Protein AF-A0A3B1C8A0-F1 (afdb_monomer_lite)

Sequence (127 aa):
MERKTGRIRPVIKIFLAITVLIMQFPPTGYTASQTNVEIAMRHYNDGRYKEAMLTFGRTPKRELGEQAYVIWGLSAYRLGKFRSALLKFEQAYIRNPSNGDILNLMGDTHLKLGEPSKALHILRKTE

Radius of gyration: 25.88 Å; chains: 1; bounding box: 77×31×59 Å

pLDDT: mean 84.77, std 18.83, range [41.5, 98.81]

InterPro domains:
  IPR011990 Tetratricopeptide-like helical domain superfamily [G3DSA:1.25.40.10] (30-127)
  IPR011990 Tetratricopeptide-like helical domain superfamily [SSF48452] (34-125)
  IPR019734 Tetratricopeptide repeat [PS50005] (66-99)

Foldseek 3Di:
DDDPPPPDPVVVVVVVVVVVVCVVVPPPPDDDDCQLLNVLVVCLVVVVLVSSLVSLVPHDPVPDALVSLQSNLVSCVSVLVLVSSLVSLVVSCVRPVPPLVSLQSNLVSCVSVVNNVVSVVSNVVSD

Organism: NCBI:txid652676

Secondary structure (DSSP, 8-state):
---------HHHHHHHHHHHHHHHS-----SS---HHHHHHHHHHTT-HHHHHHHHHHS-GGG--HHHHHHHHHHHHHTT-HHHHHHHHHHHHHH-TT-HHHHHHHHHHHHHTT-HHHHHHHHTT--

Structure (mmCIF, N/CA/C/O backbone):
data_AF-A0A3B1C8A0-F1
#
_entry.id   AF-A0A3B1C8A0-F1
#
loop_
_atom_site.group_PDB
_atom_site.id
_atom_site.type_symbol
_atom_site.label_atom_id
_atom_site.label_alt_id
_atom_site.label_comp_id
_atom_site.label_asym_id
_atom_site.label_entity_id
_atom_site.label_seq_id
_atom_site.pdbx_PDB_ins_code
_atom_site.Cartn_x
_atom_site.Cartn_y
_atom_site.Cartn_z
_atom_site.occupancy
_atom_site.B_iso_or_equiv
_atom_site.auth_seq_id
_atom_site.auth_comp_id
_atom_site.auth_asym_id
_atom_site.auth_atom_id
_atom_site.pdbx_PDB_model_num
ATOM 1 N N . MET A 1 1 ? 67.382 21.880 -40.295 1.00 41.59 1 MET A N 1
ATOM 2 C CA . MET A 1 1 ? 66.504 21.882 -39.101 1.00 41.59 1 MET A CA 1
ATOM 3 C C . MET A 1 1 ? 65.284 21.014 -39.393 1.00 41.59 1 MET A C 1
ATOM 5 O O . MET A 1 1 ? 64.268 21.515 -39.855 1.00 41.59 1 MET A O 1
ATOM 9 N N . GLU A 1 2 ? 65.397 19.702 -39.195 1.00 41.50 2 GLU A N 1
ATOM 10 C CA . GLU A 1 2 ? 64.283 18.769 -39.401 1.00 41.50 2 GLU A CA 1
ATOM 11 C C . GLU A 1 2 ? 63.378 18.758 -38.166 1.00 41.50 2 GLU A C 1
ATOM 13 O O . GLU A 1 2 ? 63.767 18.304 -37.087 1.00 41.50 2 GLU A O 1
ATOM 18 N N . ARG A 1 3 ? 62.153 19.276 -38.302 1.00 45.41 3 ARG A N 1
ATOM 19 C CA . ARG A 1 3 ? 61.126 19.118 -37.269 1.00 45.41 3 ARG A CA 1
ATOM 20 C C . ARG A 1 3 ? 60.591 17.691 -37.358 1.00 45.41 3 ARG A C 1
ATOM 22 O O . ARG A 1 3 ? 59.822 17.379 -38.261 1.00 45.41 3 ARG A O 1
ATOM 29 N N . LYS A 1 4 ? 60.988 16.837 -36.409 1.00 47.44 4 LYS A N 1
ATOM 30 C CA . LYS A 1 4 ? 60.404 15.504 -36.200 1.00 47.44 4 LYS A CA 1
ATOM 31 C C . LYS A 1 4 ? 58.902 15.652 -35.962 1.00 47.44 4 LYS A C 1
ATOM 33 O O . LYS A 1 4 ? 58.461 15.993 -34.867 1.00 47.44 4 LYS A O 1
ATOM 38 N N . THR A 1 5 ? 58.117 15.420 -37.007 1.00 52.53 5 THR A N 1
ATOM 39 C CA . THR A 1 5 ? 56.661 15.348 -36.939 1.00 52.53 5 THR A CA 1
ATOM 40 C C . THR A 1 5 ? 56.320 14.107 -36.120 1.00 52.53 5 THR A C 1
ATOM 42 O O . THR A 1 5 ? 56.520 12.976 -36.563 1.00 52.53 5 THR A O 1
ATOM 45 N N . GLY A 1 6 ? 55.900 14.317 -34.871 1.00 55.53 6 GLY A N 1
ATOM 46 C CA . GLY A 1 6 ? 55.555 13.251 -33.939 1.00 55.53 6 GLY A CA 1
ATOM 47 C C . GLY A 1 6 ? 54.478 12.353 -34.537 1.00 55.53 6 GLY A C 1
ATOM 48 O O . GLY A 1 6 ? 53.324 12.751 -34.678 1.00 55.53 6 GLY A O 1
ATOM 49 N N . ARG A 1 7 ? 54.865 11.131 -34.909 1.00 60.91 7 ARG A N 1
ATOM 50 C CA . ARG A 1 7 ? 53.959 10.086 -35.383 1.00 60.91 7 ARG A CA 1
ATOM 51 C C . ARG A 1 7 ? 53.071 9.685 -34.205 1.00 60.91 7 ARG A C 1
ATOM 53 O O . ARG A 1 7 ? 53.467 8.876 -33.370 1.00 60.91 7 ARG A O 1
ATOM 60 N N . ILE A 1 8 ? 51.899 10.309 -34.103 1.00 58.00 8 ILE A N 1
ATOM 61 C CA . ILE A 1 8 ? 50.888 9.973 -33.097 1.00 58.00 8 ILE A CA 1
ATOM 62 C C . ILE A 1 8 ? 50.590 8.477 -33.245 1.00 58.00 8 ILE A C 1
ATOM 64 O O . ILE A 1 8 ? 50.180 8.026 -34.318 1.00 58.00 8 ILE A O 1
ATOM 68 N N . ARG A 1 9 ? 50.867 7.701 -32.189 1.00 51.12 9 ARG A N 1
ATOM 69 C CA . ARG A 1 9 ? 50.699 6.242 -32.182 1.00 51.12 9 ARG A CA 1
ATOM 70 C C . ARG A 1 9 ? 49.245 5.899 -32.546 1.00 51.12 9 ARG A C 1
ATOM 72 O O . ARG A 1 9 ? 48.341 6.538 -32.006 1.00 51.12 9 ARG A O 1
ATOM 79 N N . PRO A 1 10 ? 48.993 4.902 -33.416 1.00 57.31 10 PRO A N 1
ATOM 80 C CA . PRO A 1 10 ? 47.652 4.597 -33.936 1.00 57.31 10 PRO A CA 1
ATOM 81 C C . PRO A 1 10 ? 46.610 4.351 -32.832 1.00 57.31 10 PRO A C 1
ATOM 83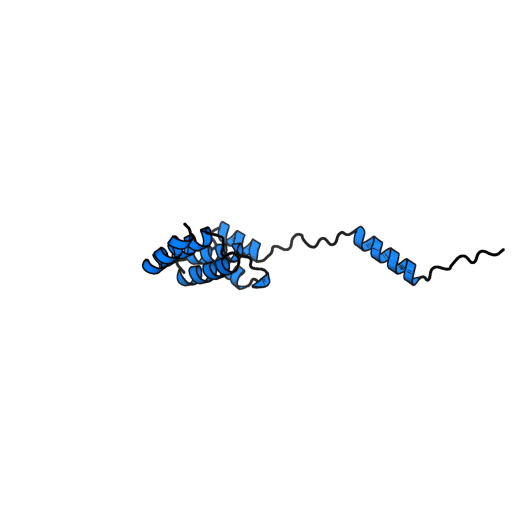 O O . PRO A 1 10 ? 45.448 4.705 -32.995 1.00 57.31 10 PRO A O 1
ATOM 86 N N . VAL A 1 11 ? 47.046 3.865 -31.667 1.00 54.38 11 VAL A N 1
ATOM 87 C CA . VAL A 1 11 ? 46.217 3.655 -30.470 1.00 54.38 11 VAL A CA 1
ATOM 88 C C . VAL A 1 11 ? 45.545 4.946 -29.974 1.00 54.38 11 VAL A C 1
ATOM 90 O O . VAL A 1 11 ? 44.382 4.919 -29.590 1.00 54.38 11 VAL A O 1
ATOM 93 N N . ILE A 1 12 ? 46.229 6.096 -30.043 1.00 57.28 12 ILE A N 1
ATOM 94 C CA . ILE A 1 12 ? 45.689 7.391 -29.584 1.00 57.28 12 ILE A CA 1
ATOM 95 C C . ILE A 1 12 ? 44.602 7.900 -30.543 1.00 57.28 12 ILE A C 1
ATOM 97 O O . ILE A 1 12 ? 43.607 8.465 -30.097 1.00 57.28 12 ILE A O 1
ATOM 101 N N . LYS A 1 13 ? 44.743 7.650 -31.854 1.00 56.59 13 LYS A N 1
ATOM 102 C CA . LYS A 1 13 ? 43.708 7.987 -32.849 1.00 56.59 13 LYS A CA 1
ATOM 103 C C . LYS A 1 13 ? 42.450 7.131 -32.681 1.00 56.59 13 LYS A C 1
ATOM 105 O O . LYS A 1 13 ? 41.349 7.655 -32.804 1.00 56.59 13 LYS A O 1
ATOM 110 N N . ILE A 1 14 ? 42.614 5.843 -32.371 1.00 59.03 14 ILE A N 1
ATOM 111 C CA . ILE A 1 14 ? 41.497 4.926 -32.094 1.00 59.03 14 ILE A CA 1
ATOM 112 C C . ILE A 1 14 ? 40.757 5.356 -30.819 1.00 59.03 14 ILE A C 1
ATOM 114 O O . ILE A 1 14 ? 39.531 5.412 -30.814 1.00 59.03 14 ILE A O 1
ATOM 118 N N . PHE A 1 15 ? 41.489 5.739 -29.768 1.00 58.97 15 PHE A N 1
ATOM 119 C CA . PHE A 1 15 ? 40.895 6.205 -28.511 1.00 58.97 15 PHE A CA 1
ATOM 120 C C . PHE A 1 15 ? 40.075 7.493 -28.698 1.00 58.97 15 PHE A C 1
ATOM 122 O O . PHE A 1 15 ? 38.937 7.574 -28.242 1.00 58.97 15 PHE A O 1
ATOM 129 N N . LEU A 1 16 ? 40.606 8.464 -29.451 1.00 58.88 16 LEU A N 1
ATOM 130 C CA . LEU A 1 16 ? 39.887 9.694 -29.802 1.00 58.88 16 LEU A CA 1
ATOM 131 C C . LEU A 1 16 ? 38.617 9.414 -30.622 1.00 58.88 16 LEU A C 1
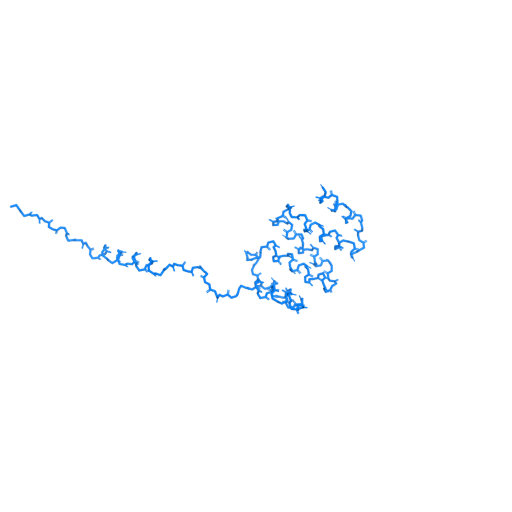ATOM 133 O O . LEU A 1 16 ? 37.567 9.981 -30.328 1.00 58.88 16 LEU A O 1
ATOM 137 N N . ALA A 1 17 ? 38.671 8.494 -31.590 1.00 59.28 17 ALA A N 1
ATOM 138 C CA . ALA A 1 17 ? 37.502 8.120 -32.390 1.00 59.28 17 ALA A CA 1
ATOM 139 C C . ALA A 1 17 ? 36.386 7.468 -31.549 1.00 59.28 17 ALA A C 1
ATOM 141 O O . ALA A 1 17 ? 35.214 7.782 -31.742 1.00 59.28 17 ALA A O 1
ATOM 142 N N . ILE A 1 18 ? 36.740 6.621 -30.573 1.00 57.72 18 ILE A N 1
ATOM 143 C CA . ILE A 1 18 ? 35.768 6.001 -29.657 1.00 57.72 18 ILE A CA 1
ATOM 144 C C . ILE A 1 18 ? 35.122 7.061 -28.755 1.00 57.72 18 ILE A C 1
ATOM 146 O O . ILE A 1 18 ? 33.906 7.056 -28.588 1.00 57.72 18 ILE A O 1
ATOM 150 N N . THR A 1 19 ? 35.896 8.014 -28.221 1.00 57.44 19 THR A N 1
ATOM 151 C CA . THR A 1 19 ? 35.338 9.074 -27.357 1.00 57.44 19 THR A CA 1
ATOM 152 C C . THR A 1 19 ? 34.356 9.997 -28.081 1.00 57.44 19 THR A C 1
ATOM 154 O O . THR A 1 19 ? 33.352 10.396 -27.496 1.00 57.44 19 THR A O 1
ATOM 157 N N . VAL A 1 20 ? 34.592 10.292 -29.364 1.00 60.72 20 VAL A N 1
ATOM 158 C CA . VAL A 1 20 ? 33.689 11.123 -30.177 1.00 60.72 20 VAL A CA 1
ATOM 159 C C . VAL A 1 20 ? 32.397 10.372 -30.531 1.00 60.72 20 VAL A C 1
ATOM 161 O O . VAL A 1 20 ? 31.329 10.981 -30.575 1.00 60.72 20 VAL A O 1
ATOM 164 N N . LEU A 1 21 ? 32.456 9.046 -30.707 1.00 56.91 21 LEU A N 1
ATOM 165 C CA . LEU A 1 21 ? 31.281 8.219 -31.009 1.00 56.91 21 LEU A CA 1
ATOM 166 C C . LEU A 1 21 ? 30.278 8.171 -29.839 1.00 56.91 21 LEU A C 1
ATOM 168 O O . LEU A 1 21 ? 29.070 8.195 -30.063 1.00 56.91 21 LEU A O 1
ATOM 172 N N . ILE A 1 22 ? 30.767 8.180 -28.594 1.00 58.12 22 ILE A N 1
ATOM 173 C CA . ILE A 1 22 ? 29.933 8.165 -27.375 1.00 58.12 22 ILE A CA 1
ATOM 174 C C . ILE A 1 22 ? 29.261 9.534 -27.124 1.00 58.12 22 ILE A C 1
ATOM 176 O O . ILE A 1 22 ? 28.289 9.619 -26.385 1.00 58.12 22 ILE A O 1
ATOM 180 N N . MET A 1 23 ? 29.737 10.622 -27.746 1.00 59.62 23 MET A N 1
ATOM 181 C CA . MET A 1 23 ? 29.079 11.938 -27.668 1.00 59.62 23 MET A CA 1
ATOM 182 C C . MET A 1 23 ? 27.942 12.114 -28.685 1.00 59.62 23 MET A C 1
ATOM 184 O O . MET A 1 23 ? 27.020 12.882 -28.426 1.00 59.62 23 MET A O 1
ATOM 188 N N . GLN A 1 24 ? 27.988 11.425 -29.832 1.00 61.25 24 GLN A N 1
ATOM 189 C CA . GLN A 1 24 ? 26.925 11.494 -30.851 1.00 61.25 24 GLN A CA 1
ATOM 190 C C . GLN A 1 24 ? 25.726 10.601 -30.529 1.00 61.25 24 GLN A C 1
ATOM 192 O O . GLN A 1 24 ? 24.605 10.891 -30.939 1.00 61.25 24 GLN A O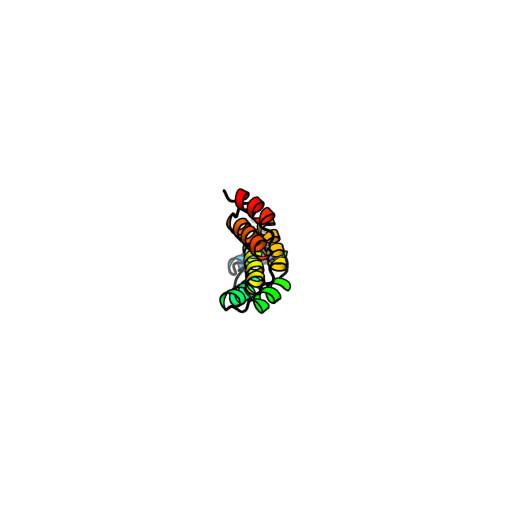 1
ATOM 197 N N . PHE A 1 25 ? 25.965 9.540 -29.764 1.00 64.56 25 PHE A N 1
ATOM 198 C CA . PHE A 1 25 ? 24.929 8.770 -29.101 1.00 64.56 25 PHE A CA 1
ATOM 199 C C . PHE A 1 25 ? 24.972 9.158 -27.630 1.00 64.56 25 PHE A C 1
ATOM 201 O O . PHE A 1 25 ? 25.722 8.521 -26.888 1.00 64.56 25 PHE A O 1
ATOM 208 N N . PRO A 1 26 ? 24.227 10.192 -27.180 1.00 52.88 26 PRO A N 1
ATOM 209 C CA . PRO A 1 26 ? 24.069 10.388 -25.746 1.00 52.88 26 PRO A CA 1
ATOM 210 C C . PRO A 1 26 ? 23.695 9.025 -25.154 1.00 52.88 26 PRO A C 1
ATOM 212 O O . PRO A 1 26 ? 22.852 8.347 -25.752 1.00 52.88 26 PRO A O 1
ATOM 215 N N . PRO A 1 27 ? 24.321 8.565 -24.055 1.00 56.31 27 PRO A N 1
ATOM 216 C CA . PRO A 1 27 ? 23.843 7.383 -23.369 1.00 56.31 27 PRO A CA 1
ATOM 217 C C . PRO A 1 27 ? 22.442 7.730 -22.881 1.00 56.31 27 PRO A C 1
ATOM 219 O O . PRO A 1 27 ? 22.255 8.296 -21.807 1.00 56.31 27 PRO A O 1
ATOM 222 N N . THR A 1 28 ? 21.447 7.425 -23.704 1.00 58.03 28 THR A N 1
ATOM 223 C CA . THR A 1 28 ? 20.042 7.409 -23.348 1.00 58.03 28 THR A CA 1
ATOM 224 C C . THR A 1 28 ? 19.851 6.202 -22.439 1.00 58.03 28 THR A C 1
ATOM 226 O O . THR A 1 28 ? 19.192 5.218 -22.760 1.00 58.03 28 THR A O 1
ATOM 229 N N . GLY A 1 29 ? 20.449 6.267 -21.245 1.00 57.78 29 GLY A N 1
ATOM 230 C CA . GLY A 1 29 ? 19.766 5.718 -20.091 1.00 57.78 29 GLY A CA 1
ATOM 231 C C . GLY A 1 29 ? 18.395 6.383 -20.089 1.00 57.78 29 GLY A C 1
ATOM 232 O O . GLY A 1 29 ? 18.333 7.606 -20.147 1.00 57.78 29 GLY A O 1
ATOM 233 N N . TYR A 1 30 ? 17.334 5.575 -20.102 1.00 55.22 30 TYR A N 1
ATOM 234 C CA . TYR A 1 30 ? 15.960 5.965 -20.435 1.00 55.22 30 TYR A CA 1
ATOM 235 C C . TYR A 1 30 ? 15.758 6.228 -21.938 1.00 55.22 30 TYR A C 1
ATOM 237 O O . TYR A 1 30 ? 16.228 7.204 -22.507 1.00 55.22 30 TYR A O 1
ATOM 245 N N . THR A 1 31 ? 14.993 5.399 -22.644 1.00 46.88 31 THR A N 1
ATOM 246 C CA . THR A 1 31 ? 13.526 5.437 -22.548 1.00 46.88 31 THR A CA 1
ATOM 247 C C . THR A 1 31 ? 12.884 4.222 -23.240 1.00 46.88 31 THR A C 1
ATOM 249 O O . THR A 1 31 ? 13.416 3.695 -24.211 1.00 46.88 31 THR A O 1
ATOM 252 N N . ALA A 1 32 ? 11.705 3.829 -22.736 1.00 42.97 32 ALA A N 1
ATOM 253 C CA . ALA A 1 32 ? 10.765 2.832 -23.274 1.00 42.97 32 ALA A CA 1
ATOM 254 C C . ALA A 1 32 ? 11.047 1.334 -23.010 1.00 42.97 32 ALA A C 1
ATOM 256 O O . ALA A 1 32 ? 10.791 0.482 -23.854 1.00 42.97 32 ALA A O 1
ATOM 257 N N . SER A 1 33 ? 11.438 0.983 -21.782 1.00 47.66 33 SER A N 1
ATOM 258 C CA . SER A 1 33 ? 11.002 -0.284 -21.175 1.00 47.66 33 SER A CA 1
ATOM 259 C C . SER A 1 33 ? 10.032 0.088 -20.065 1.00 47.66 33 SER A C 1
ATOM 261 O O . SER A 1 33 ? 10.455 0.730 -19.107 1.00 47.66 33 SER A O 1
ATOM 263 N N . GLN A 1 34 ? 8.745 -0.252 -20.193 1.00 57.19 34 GLN A N 1
ATOM 264 C CA . GLN A 1 34 ? 7.784 -0.034 -19.108 1.00 57.19 34 GLN A CA 1
ATOM 265 C C . GLN A 1 34 ? 8.350 -0.673 -17.841 1.00 57.19 34 GLN A C 1
ATOM 267 O O . GLN A 1 34 ? 8.614 -1.877 -17.811 1.00 57.19 34 GLN A O 1
ATOM 272 N N . THR A 1 35 ? 8.599 0.129 -16.810 1.00 80.88 35 THR A N 1
ATOM 273 C CA . THR A 1 35 ? 9.037 -0.435 -15.535 1.00 80.88 35 THR A CA 1
ATOM 274 C C . THR A 1 35 ? 7.881 -1.261 -14.963 1.00 80.88 35 THR A C 1
ATOM 276 O O . THR A 1 35 ? 6.710 -0.907 -15.122 1.00 80.88 35 THR A O 1
ATOM 279 N N . ASN A 1 36 ? 8.166 -2.368 -14.268 1.00 90.94 36 ASN A N 1
ATOM 280 C CA . ASN A 1 36 ? 7.106 -3.155 -13.619 1.00 90.94 36 ASN A CA 1
ATOM 281 C C . ASN A 1 36 ? 6.273 -2.295 -12.643 1.00 90.94 36 ASN A C 1
ATOM 283 O O . ASN A 1 36 ? 5.100 -2.577 -12.407 1.00 90.94 36 ASN A O 1
ATOM 287 N N . VAL A 1 37 ? 6.860 -1.212 -12.119 1.00 94.38 37 VAL A N 1
ATOM 288 C CA . VAL A 1 37 ? 6.172 -0.193 -11.315 1.00 94.38 37 VAL A CA 1
ATOM 289 C C . VAL A 1 37 ? 5.097 0.531 -12.130 1.00 94.38 37 VAL A C 1
ATOM 291 O O . VAL A 1 37 ? 3.956 0.598 -11.685 1.00 94.38 37 VAL A O 1
ATOM 294 N N . GLU A 1 38 ? 5.409 1.022 -13.331 1.00 94.88 38 GLU A N 1
ATOM 295 C CA . GLU A 1 38 ? 4.428 1.670 -14.216 1.00 94.88 38 GLU A CA 1
ATOM 296 C C . GLU A 1 38 ? 3.290 0.732 -14.618 1.00 94.88 38 GLU A C 1
ATOM 298 O O . GLU A 1 38 ? 2.124 1.130 -14.598 1.00 94.88 38 GLU A O 1
ATOM 303 N N . ILE A 1 39 ? 3.608 -0.527 -14.930 1.00 95.31 39 ILE A N 1
ATOM 304 C CA . ILE A 1 39 ? 2.601 -1.549 -15.255 1.00 95.31 39 ILE A CA 1
ATOM 305 C C . ILE A 1 39 ? 1.668 -1.769 -14.058 1.00 95.31 39 ILE A C 1
ATOM 307 O O . ILE A 1 39 ? 0.445 -1.775 -14.209 1.00 95.31 39 ILE A O 1
ATOM 311 N N . ALA A 1 40 ? 2.229 -1.903 -12.854 1.00 97.12 40 ALA A N 1
ATOM 312 C CA . ALA A 1 40 ? 1.448 -2.069 -11.634 1.00 97.12 40 ALA A CA 1
ATOM 313 C C . ALA A 1 40 ? 0.567 -0.842 -11.336 1.00 97.12 40 ALA A C 1
ATOM 315 O O . ALA A 1 40 ? -0.593 -0.999 -10.953 1.00 97.12 40 ALA A O 1
ATOM 316 N N . MET A 1 41 ? 1.076 0.373 -11.566 1.00 96.94 41 MET A N 1
ATOM 317 C CA . MET A 1 41 ? 0.297 1.607 -11.421 1.00 96.94 41 MET A CA 1
ATOM 318 C C . MET A 1 41 ? -0.852 1.685 -12.431 1.00 96.94 41 MET A C 1
ATOM 320 O O . MET A 1 41 ? -1.961 2.053 -12.052 1.00 96.94 41 MET A O 1
ATOM 324 N N . ARG A 1 42 ? -0.641 1.271 -13.689 1.00 97.69 42 ARG A N 1
ATOM 325 C CA . ARG A 1 42 ? -1.741 1.164 -14.665 1.00 97.69 42 ARG A CA 1
ATOM 326 C C . ARG A 1 42 ? -2.800 0.166 -14.214 1.00 97.69 42 ARG A C 1
ATOM 328 O O . ARG A 1 42 ? -3.980 0.488 -14.252 1.00 97.69 42 ARG A O 1
ATOM 335 N N . HIS A 1 43 ? -2.400 -1.012 -13.734 1.00 98.12 43 HIS A N 1
ATOM 336 C CA . HIS A 1 43 ? -3.355 -1.968 -13.169 1.00 98.12 43 HIS A CA 1
ATOM 337 C C . HIS A 1 43 ? -4.166 -1.366 -12.020 1.00 98.12 43 HIS A C 1
ATOM 339 O O . HIS A 1 43 ? -5.378 -1.557 -11.977 1.00 98.12 43 HIS A O 1
ATOM 345 N N . TYR A 1 44 ? -3.530 -0.609 -11.124 1.00 98.50 44 TYR A N 1
ATOM 346 C CA . TYR A 1 44 ? -4.235 0.080 -10.047 1.00 98.50 44 TYR A CA 1
ATOM 347 C C . TYR A 1 44 ? -5.246 1.108 -10.573 1.00 98.50 44 TYR A C 1
ATOM 349 O O . TYR A 1 44 ? -6.397 1.098 -10.135 1.00 98.50 44 TYR A O 1
ATOM 357 N N . ASN A 1 45 ? -4.838 1.954 -11.524 1.00 98.19 45 ASN A N 1
ATOM 358 C CA . ASN A 1 45 ? -5.699 2.981 -12.118 1.00 98.19 45 ASN A CA 1
ATOM 359 C C . ASN A 1 45 ? -6.908 2.372 -12.839 1.00 98.19 45 ASN A C 1
ATOM 361 O O . ASN A 1 45 ? -8.003 2.919 -12.770 1.00 98.19 45 ASN A O 1
ATOM 365 N N . ASP A 1 46 ? -6.729 1.202 -13.450 1.00 98.19 46 ASP A N 1
ATOM 366 C CA . ASP A 1 46 ? -7.804 0.461 -14.105 1.00 98.19 46 ASP A CA 1
ATOM 367 C C . ASP A 1 46 ? -8.675 -0.354 -13.120 1.00 98.19 46 ASP A C 1
ATOM 369 O O . ASP A 1 46 ? -9.510 -1.156 -13.540 1.00 98.19 46 ASP A O 1
ATOM 373 N N . GLY A 1 47 ? -8.450 -0.239 -11.806 1.00 98.06 47 GLY A N 1
ATOM 374 C CA . GLY A 1 47 ? -9.175 -0.998 -10.777 1.00 98.06 47 GLY A CA 1
ATOM 375 C C . GLY A 1 47 ? -8.774 -2.476 -10.660 1.00 98.06 47 GLY A C 1
ATOM 376 O O . GLY A 1 47 ? -9.330 -3.215 -9.845 1.00 98.06 47 GLY A O 1
ATOM 377 N N . ARG A 1 48 ? -7.774 -2.926 -11.426 1.00 98.69 48 ARG A N 1
ATOM 378 C CA . ARG A 1 48 ? -7.199 -4.281 -11.386 1.00 98.69 48 ARG A CA 1
ATOM 379 C C . ARG A 1 48 ? -6.227 -4.429 -10.214 1.00 98.69 48 ARG A C 1
ATOM 381 O O . ARG A 1 48 ? -5.016 -4.599 -10.364 1.00 98.69 48 ARG A O 1
ATOM 388 N N . TYR A 1 49 ? -6.765 -4.320 -9.001 1.00 98.62 49 TYR A N 1
ATOM 389 C CA . TYR A 1 49 ? -5.969 -4.261 -7.774 1.00 98.62 49 TYR A CA 1
ATOM 390 C C . TYR A 1 49 ? -5.186 -5.550 -7.492 1.00 98.62 49 TYR A C 1
ATOM 392 O O . TYR A 1 49 ? -4.086 -5.493 -6.943 1.00 98.62 49 TYR A O 1
ATOM 400 N N . LYS A 1 50 ? -5.720 -6.723 -7.861 1.00 98.62 50 LYS A N 1
ATOM 401 C CA . LYS A 1 50 ? -5.021 -8.004 -7.648 1.00 98.62 50 LYS A CA 1
ATOM 402 C C . LYS A 1 50 ? -3.775 -8.081 -8.528 1.00 98.62 50 LYS A C 1
ATOM 404 O O . LYS A 1 50 ? -2.710 -8.466 -8.052 1.00 98.62 50 LYS A O 1
ATOM 409 N N . GLU A 1 51 ? -3.905 -7.674 -9.780 1.00 98.44 51 GLU A N 1
ATOM 410 C CA . GLU A 1 51 ? -2.851 -7.625 -10.783 1.00 98.44 51 GLU A CA 1
ATOM 411 C C . GLU A 1 51 ? -1.789 -6.599 -10.393 1.00 98.44 51 GLU A C 1
ATOM 413 O O . GLU A 1 51 ? -0.606 -6.926 -10.407 1.00 98.44 51 GLU A O 1
ATOM 418 N N . ALA A 1 52 ? -2.198 -5.413 -9.929 1.00 98.50 52 ALA A N 1
ATOM 419 C CA . ALA A 1 52 ? -1.278 -4.417 -9.384 1.00 98.50 52 ALA A CA 1
ATOM 420 C C . ALA A 1 52 ? -0.414 -5.010 -8.257 1.00 98.50 52 ALA A C 1
ATOM 422 O O . ALA A 1 52 ? 0.814 -4.939 -8.309 1.00 98.50 52 ALA A O 1
ATOM 423 N N . MET A 1 53 ? -1.037 -5.674 -7.273 1.00 98.44 53 MET A N 1
ATOM 424 C CA . MET A 1 53 ? -0.313 -6.327 -6.174 1.00 98.44 53 MET A CA 1
ATOM 425 C C . MET A 1 53 ? 0.652 -7.417 -6.653 1.00 98.44 53 MET A C 1
ATOM 427 O O . MET A 1 53 ? 1.752 -7.530 -6.111 1.00 98.44 53 MET A O 1
ATOM 431 N N . LEU A 1 54 ? 0.244 -8.241 -7.624 1.00 98.06 54 LEU A N 1
ATOM 432 C CA . LEU A 1 54 ? 1.085 -9.308 -8.174 1.00 98.06 54 LEU A CA 1
ATOM 433 C C . LEU A 1 54 ? 2.299 -8.737 -8.906 1.00 98.06 54 LEU A C 1
ATOM 435 O O . LEU A 1 54 ? 3.410 -9.229 -8.711 1.00 98.06 54 LEU A O 1
ATOM 439 N N . THR A 1 55 ? 2.101 -7.691 -9.708 1.00 97.62 55 THR A N 1
ATOM 440 C CA . THR A 1 55 ? 3.187 -7.031 -10.433 1.00 97.62 55 THR A CA 1
ATOM 441 C C . THR A 1 55 ? 4.158 -6.369 -9.458 1.00 97.62 55 THR A C 1
ATOM 443 O O . THR A 1 55 ? 5.350 -6.653 -9.534 1.00 97.62 55 THR A O 1
ATOM 446 N N . PHE A 1 56 ? 3.677 -5.619 -8.455 1.00 97.38 56 PHE A N 1
ATOM 447 C CA . PHE A 1 56 ? 4.547 -5.088 -7.395 1.00 97.38 56 PHE A CA 1
ATOM 448 C C . PHE A 1 56 ? 5.302 -6.186 -6.635 1.00 97.38 56 PHE A C 1
ATOM 450 O O . PHE A 1 56 ? 6.471 -6.006 -6.302 1.00 97.38 56 PHE A O 1
ATOM 457 N N . GLY A 1 57 ? 4.665 -7.335 -6.388 1.00 96.81 57 GLY A N 1
ATOM 458 C CA . GLY A 1 57 ? 5.287 -8.488 -5.733 1.00 96.81 57 GLY A CA 1
ATOM 459 C C . GLY A 1 57 ? 6.437 -9.123 -6.516 1.00 96.81 57 GLY A C 1
ATOM 460 O O . GLY A 1 57 ? 7.292 -9.765 -5.911 1.00 96.81 57 GLY A O 1
ATOM 461 N N . ARG A 1 58 ? 6.469 -8.932 -7.839 1.00 95.56 58 ARG A N 1
ATOM 462 C CA . ARG A 1 58 ? 7.532 -9.411 -8.737 1.00 95.56 58 ARG A CA 1
ATOM 463 C C . ARG A 1 58 ? 8.597 -8.351 -9.014 1.00 95.56 58 ARG A C 1
ATOM 465 O O . ARG A 1 58 ? 9.674 -8.691 -9.496 1.00 95.56 58 ARG A O 1
ATOM 472 N N . THR A 1 59 ? 8.321 -7.085 -8.712 1.00 94.25 59 THR A N 1
ATOM 473 C CA . THR A 1 59 ? 9.277 -5.992 -8.891 1.00 94.25 59 THR A CA 1
ATOM 474 C C . THR A 1 59 ? 10.399 -6.075 -7.848 1.00 94.25 59 THR A C 1
ATOM 476 O O . THR A 1 59 ? 10.119 -6.176 -6.648 1.00 94.25 59 THR A O 1
ATOM 479 N N . PRO A 1 60 ? 11.679 -5.987 -8.254 1.00 94.00 60 PRO A N 1
ATOM 480 C CA . PRO A 1 60 ? 12.796 -5.918 -7.320 1.00 94.00 60 PRO A CA 1
ATOM 481 C C . PRO A 1 60 ? 12.632 -4.772 -6.315 1.00 94.00 60 PRO A C 1
ATOM 483 O O . PRO A 1 60 ? 12.397 -3.628 -6.690 1.00 94.00 60 PRO A O 1
ATOM 486 N N . LYS A 1 61 ? 12.829 -5.040 -5.017 1.00 91.81 61 LYS A N 1
ATOM 487 C CA . LYS A 1 61 ? 12.623 -4.036 -3.950 1.00 91.81 61 LYS A CA 1
ATOM 488 C C . LYS A 1 61 ? 13.431 -2.745 -4.123 1.00 91.81 61 LYS A C 1
ATOM 490 O O . LYS A 1 61 ? 13.007 -1.709 -3.622 1.00 91.81 61 LYS A O 1
ATOM 495 N N . ARG A 1 62 ? 14.586 -2.809 -4.795 1.00 90.69 62 ARG A N 1
ATOM 496 C CA . ARG A 1 62 ? 15.441 -1.647 -5.109 1.00 90.69 62 ARG A CA 1
ATOM 497 C C . ARG A 1 62 ? 14.809 -0.690 -6.131 1.00 90.69 62 ARG A C 1
ATOM 499 O O . ARG A 1 62 ? 15.210 0.460 -6.197 1.00 90.69 62 ARG A O 1
ATOM 506 N N . GLU A 1 63 ? 13.840 -1.171 -6.907 1.00 90.81 63 GLU A N 1
ATOM 507 C CA . GLU A 1 63 ? 13.085 -0.398 -7.902 1.00 90.81 63 GLU A CA 1
ATOM 508 C C . GLU A 1 63 ? 11.775 0.157 -7.311 1.00 90.81 63 GLU A C 1
ATOM 510 O O . GLU A 1 63 ? 11.107 0.977 -7.932 1.00 90.81 63 GLU A O 1
ATOM 515 N N . LEU A 1 64 ? 11.399 -0.268 -6.097 1.00 94.12 64 LEU A N 1
ATOM 516 C CA . LEU A 1 64 ? 10.206 0.205 -5.398 1.00 94.12 64 LEU A CA 1
ATOM 517 C C . LEU A 1 64 ? 10.532 1.424 -4.529 1.00 94.12 64 LEU A C 1
ATOM 519 O O . LEU A 1 64 ? 11.154 1.305 -3.467 1.00 94.12 64 LEU A O 1
ATOM 523 N N . GLY A 1 65 ? 10.062 2.589 -4.973 1.00 94.75 65 GLY A N 1
ATOM 524 C CA . GLY A 1 65 ? 10.038 3.816 -4.179 1.00 94.75 65 GLY A CA 1
ATOM 525 C C . GLY A 1 65 ? 8.852 3.881 -3.213 1.00 94.75 65 GLY A C 1
ATOM 526 O O . GLY A 1 65 ? 7.977 3.014 -3.207 1.00 94.75 65 GLY A O 1
ATOM 527 N N . GLU A 1 66 ? 8.812 4.947 -2.417 1.00 96.81 66 GLU A N 1
ATOM 528 C CA . GLU A 1 66 ? 7.712 5.276 -1.499 1.00 96.81 66 GLU A CA 1
ATOM 529 C C . GLU A 1 66 ? 6.335 5.142 -2.170 1.00 96.81 66 GLU A C 1
ATOM 531 O O . GLU A 1 66 ? 5.505 4.344 -1.734 1.00 96.81 66 GLU A O 1
ATOM 536 N N . GLN A 1 67 ? 6.125 5.851 -3.284 1.00 96.94 67 GLN A N 1
ATOM 537 C CA . GLN A 1 67 ? 4.850 5.859 -4.001 1.00 96.94 67 GLN A CA 1
ATOM 538 C C . GLN A 1 67 ? 4.432 4.458 -4.467 1.00 96.94 67 GLN A C 1
ATOM 540 O O . GLN A 1 67 ? 3.258 4.106 -4.385 1.00 96.94 67 GLN A O 1
ATOM 545 N N . ALA A 1 68 ? 5.378 3.616 -4.893 1.00 97.31 68 ALA A N 1
ATOM 546 C CA . ALA A 1 68 ? 5.074 2.246 -5.299 1.00 97.31 68 ALA A CA 1
ATOM 547 C C . ALA A 1 68 ? 4.522 1.420 -4.123 1.00 97.31 68 ALA A C 1
ATOM 549 O O . ALA A 1 68 ? 3.551 0.680 -4.284 1.00 97.31 68 ALA A O 1
ATOM 550 N N . TYR A 1 69 ? 5.088 1.583 -2.923 1.00 98.56 69 TYR A N 1
ATOM 551 C CA . TYR A 1 69 ? 4.562 0.948 -1.714 1.00 98.56 69 TYR A CA 1
ATOM 552 C C . TYR A 1 69 ? 3.204 1.519 -1.288 1.00 98.56 69 TYR A C 1
ATOM 554 O O . TYR A 1 69 ? 2.345 0.740 -0.871 1.00 98.56 69 TYR A O 1
ATOM 562 N N . VAL A 1 70 ? 2.965 2.825 -1.459 1.00 98.69 70 VAL A N 1
ATOM 563 C CA . VAL A 1 70 ? 1.643 3.437 -1.228 1.00 98.69 70 VAL A CA 1
ATOM 564 C C . VAL A 1 70 ? 0.594 2.823 -2.153 1.00 98.69 70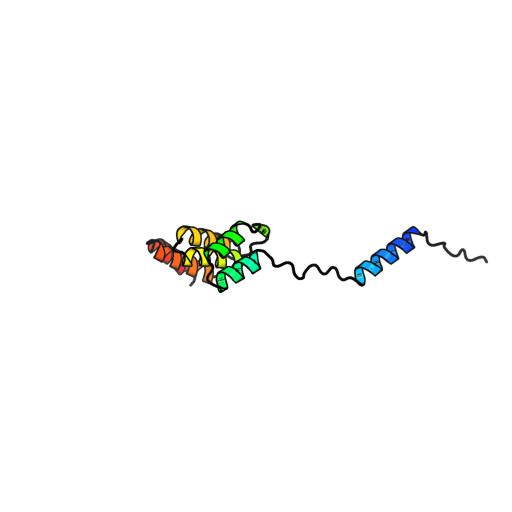 VAL A C 1
ATOM 566 O O . VAL A 1 70 ? -0.421 2.320 -1.675 1.00 98.69 70 VAL A O 1
ATOM 569 N N . ILE A 1 71 ? 0.841 2.781 -3.465 1.00 98.62 71 ILE A N 1
ATOM 570 C CA . ILE A 1 71 ? -0.116 2.214 -4.428 1.00 98.62 71 ILE A CA 1
ATOM 571 C C . ILE A 1 71 ? -0.316 0.709 -4.195 1.00 98.62 71 ILE A C 1
ATOM 573 O O . ILE A 1 71 ? -1.441 0.207 -4.291 1.00 98.62 71 ILE A O 1
ATOM 577 N N . TRP A 1 72 ? 0.734 -0.026 -3.820 1.00 98.62 72 TRP A N 1
ATOM 578 C CA . TRP A 1 72 ? 0.598 -1.429 -3.424 1.00 98.62 72 TRP A CA 1
ATOM 579 C C . TRP A 1 72 ? -0.296 -1.577 -2.181 1.00 98.62 72 TRP A C 1
ATOM 581 O O . TRP A 1 72 ? -1.217 -2.400 -2.171 1.00 98.62 72 TRP A O 1
ATOM 591 N N . GLY A 1 73 ? -0.076 -0.757 -1.152 1.00 98.69 73 GLY A N 1
ATOM 592 C CA . GLY A 1 73 ? -0.908 -0.733 0.049 1.00 98.69 73 GLY A CA 1
ATOM 593 C C . GLY A 1 73 ? -2.364 -0.394 -0.260 1.00 98.69 73 GLY A C 1
ATOM 594 O O . GLY A 1 73 ? -3.258 -1.123 0.163 1.00 98.69 73 GLY A O 1
ATOM 595 N N . LEU A 1 74 ? -2.610 0.623 -1.089 1.00 98.81 74 LEU A N 1
ATOM 596 C CA . LEU A 1 74 ? -3.948 0.997 -1.551 1.00 98.81 74 LEU A CA 1
ATOM 597 C C . LEU A 1 74 ? -4.621 -0.132 -2.335 1.00 98.81 74 LEU A C 1
ATOM 599 O O . LEU A 1 74 ? -5.793 -0.419 -2.104 1.00 98.81 74 LEU A O 1
ATOM 603 N N . SER A 1 75 ? -3.886 -0.832 -3.201 1.00 98.81 75 SER A N 1
ATOM 604 C CA . SER A 1 75 ? -4.404 -2.003 -3.923 1.00 98.81 75 SER A CA 1
ATOM 605 C C . SER A 1 75 ? -4.867 -3.096 -2.952 1.00 98.81 75 SER A C 1
ATOM 607 O O . SER A 1 75 ? -5.954 -3.652 -3.099 1.00 98.81 75 SER A O 1
ATOM 609 N N . ALA A 1 76 ? -4.072 -3.383 -1.916 1.00 98.81 76 ALA A N 1
ATOM 610 C CA . ALA A 1 76 ? -4.443 -4.340 -0.876 1.00 98.81 76 ALA A CA 1
ATOM 611 C C . ALA A 1 76 ? -5.645 -3.855 -0.050 1.00 98.81 76 ALA A C 1
ATOM 613 O O . ALA A 1 76 ? -6.555 -4.639 0.227 1.00 98.81 76 ALA A O 1
ATOM 614 N N . TYR A 1 77 ? -5.678 -2.568 0.296 1.00 98.75 77 TYR A N 1
ATOM 615 C CA . TYR A 1 77 ? -6.766 -1.937 1.037 1.00 98.75 77 TYR A CA 1
ATOM 616 C C . TYR A 1 77 ? -8.091 -2.040 0.271 1.00 98.75 77 TYR A C 1
ATOM 618 O O . TYR A 1 77 ? -9.099 -2.453 0.837 1.00 98.75 77 TYR A O 1
ATOM 626 N N . ARG A 1 78 ? -8.094 -1.728 -1.034 1.00 98.50 78 ARG A N 1
ATOM 627 C CA . ARG A 1 78 ? -9.283 -1.815 -1.904 1.00 98.50 78 ARG A CA 1
ATOM 628 C C . ARG A 1 78 ? -9.834 -3.237 -2.019 1.00 98.50 78 ARG A C 1
ATOM 630 O O . ARG A 1 78 ? -11.018 -3.414 -2.270 1.00 98.50 78 ARG A O 1
ATOM 637 N N . LEU A 1 79 ? -8.995 -4.245 -1.788 1.00 98.44 79 LEU A N 1
ATOM 638 C CA . LEU A 1 79 ? -9.385 -5.656 -1.734 1.00 98.44 79 LEU A CA 1
ATOM 639 C C . LEU A 1 79 ? -9.773 -6.136 -0.323 1.00 98.44 79 LEU A C 1
ATOM 641 O O . LEU A 1 79 ? -9.930 -7.339 -0.122 1.00 98.44 79 LEU A O 1
ATOM 645 N N . GLY A 1 80 ? -9.861 -5.241 0.666 1.00 98.25 80 GLY A N 1
ATOM 646 C CA . GLY A 1 80 ? -10.160 -5.580 2.063 1.00 98.25 80 GLY A CA 1
ATOM 647 C C . GLY A 1 80 ? -9.012 -6.276 2.803 1.00 98.25 80 GLY A C 1
ATOM 648 O O . GLY A 1 80 ? -9.182 -6.757 3.922 1.00 98.25 80 GLY A O 1
ATOM 649 N N . LYS A 1 81 ? -7.812 -6.339 2.213 1.00 98.62 81 LYS A N 1
ATOM 650 C CA . LYS A 1 81 ? -6.634 -6.991 2.807 1.00 98.62 81 LYS A CA 1
ATOM 651 C C . LYS A 1 81 ? -5.894 -6.028 3.735 1.00 98.62 81 LYS A C 1
ATOM 653 O O . LYS A 1 81 ? -4.713 -5.750 3.532 1.00 98.62 81 LYS A O 1
ATOM 658 N N . PHE A 1 82 ? -6.576 -5.527 4.762 1.00 98.56 82 PHE A N 1
ATOM 659 C CA . PHE A 1 82 ? -6.093 -4.414 5.589 1.00 98.56 82 PHE A CA 1
ATOM 660 C C . PHE A 1 82 ? -4.750 -4.688 6.283 1.00 98.56 82 PHE A C 1
ATOM 662 O O . PHE A 1 82 ? -3.875 -3.831 6.263 1.00 98.56 82 PHE A O 1
ATOM 669 N N . ARG A 1 83 ? -4.507 -5.906 6.793 1.00 98.44 83 ARG A N 1
ATOM 670 C CA . ARG A 1 83 ? -3.186 -6.255 7.361 1.00 98.44 83 ARG A CA 1
ATOM 671 C C . ARG A 1 83 ? -2.066 -6.177 6.320 1.00 98.44 83 ARG A C 1
ATOM 673 O O . ARG A 1 83 ? -0.989 -5.671 6.607 1.00 98.44 83 ARG A O 1
ATOM 680 N N . SER A 1 84 ? -2.325 -6.648 5.098 1.00 98.44 84 SER A N 1
ATOM 681 C CA . SER A 1 84 ? -1.354 -6.538 4.006 1.00 98.44 84 SER A CA 1
ATOM 682 C C . SER A 1 84 ? -1.158 -5.089 3.573 1.00 98.44 84 SER A C 1
ATOM 684 O O . SER A 1 84 ? -0.042 -4.742 3.207 1.00 98.44 84 SER A O 1
ATOM 686 N N . ALA A 1 85 ? -2.215 -4.273 3.577 1.00 98.81 85 ALA A N 1
ATOM 687 C CA . ALA A 1 85 ? -2.127 -2.854 3.255 1.00 98.81 85 ALA A CA 1
ATOM 688 C C . ALA A 1 85 ? -1.225 -2.124 4.252 1.00 98.81 85 ALA A C 1
ATOM 690 O O . ALA A 1 85 ? -0.280 -1.457 3.836 1.00 98.81 85 ALA A O 1
ATOM 691 N N . LEU A 1 86 ? -1.447 -2.356 5.551 1.00 98.62 86 LEU A N 1
ATOM 692 C CA . LEU A 1 86 ? -0.668 -1.756 6.630 1.00 98.62 86 LEU A CA 1
ATOM 693 C C . LEU A 1 86 ? 0.830 -2.037 6.473 1.00 98.62 86 LEU A C 1
ATOM 695 O O . LEU A 1 86 ? 1.621 -1.102 6.462 1.00 98.62 86 LEU A O 1
ATOM 699 N N . LEU A 1 87 ? 1.210 -3.294 6.218 1.00 98.50 87 LEU A N 1
ATOM 700 C CA . LEU A 1 87 ? 2.612 -3.661 5.985 1.00 98.50 87 LEU A CA 1
ATOM 701 C C . LEU A 1 87 ? 3.243 -2.892 4.814 1.00 98.50 87 LEU A C 1
ATOM 703 O O . LEU A 1 87 ? 4.438 -2.615 4.831 1.00 98.50 87 LEU A O 1
ATOM 707 N N . LYS A 1 88 ? 2.480 -2.571 3.761 1.00 98.69 88 LYS A N 1
ATOM 708 C CA . LYS A 1 88 ? 3.002 -1.789 2.629 1.00 98.69 88 LYS A CA 1
ATOM 709 C C . LYS A 1 88 ? 3.072 -0.303 2.952 1.00 98.69 88 LYS A C 1
ATOM 711 O O . LYS A 1 88 ? 4.058 0.323 2.579 1.00 98.69 88 LYS A O 1
ATOM 716 N N . PHE A 1 89 ? 2.105 0.236 3.688 1.00 98.69 89 PHE A N 1
ATOM 717 C CA . PHE A 1 89 ? 2.179 1.612 4.177 1.00 98.69 89 PHE A CA 1
ATOM 718 C C . PHE A 1 89 ? 3.353 1.814 5.141 1.00 98.69 89 PHE A C 1
ATOM 720 O O . PHE A 1 89 ? 4.065 2.800 5.008 1.00 98.69 89 PHE A O 1
ATOM 727 N N . GLU A 1 90 ? 3.664 0.844 6.001 1.00 98.25 90 GLU A N 1
ATOM 728 C CA . GLU A 1 90 ? 4.874 0.872 6.836 1.00 98.25 90 GLU A CA 1
ATOM 729 C C . GLU A 1 90 ? 6.158 0.913 5.994 1.00 98.25 90 GLU A C 1
ATOM 731 O O . GLU A 1 90 ? 7.070 1.682 6.291 1.00 98.25 90 GLU A O 1
ATOM 736 N N . GLN A 1 91 ? 6.236 0.135 4.906 1.00 98.38 91 GLN A N 1
ATOM 737 C CA . GLN A 1 91 ? 7.375 0.220 3.982 1.00 98.38 91 GLN A CA 1
ATOM 738 C C . GLN A 1 91 ? 7.460 1.589 3.300 1.00 98.38 91 GLN A C 1
ATOM 740 O O . GLN A 1 91 ? 8.562 2.104 3.132 1.00 98.38 91 GLN A O 1
ATOM 745 N N . ALA A 1 92 ? 6.326 2.189 2.929 1.00 98.25 92 ALA A N 1
ATOM 746 C CA . ALA A 1 92 ? 6.302 3.543 2.385 1.00 98.25 92 ALA A CA 1
ATOM 747 C C . ALA A 1 92 ? 6.785 4.570 3.425 1.00 98.25 92 ALA A C 1
ATOM 749 O O . 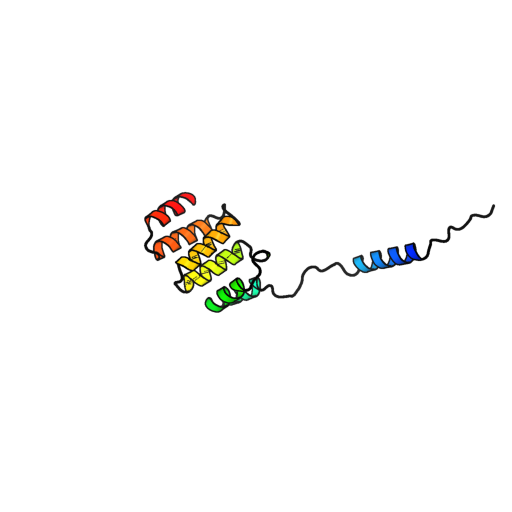ALA A 1 92 ? 7.642 5.393 3.114 1.00 98.25 92 ALA A O 1
ATOM 750 N N . TYR A 1 93 ? 6.328 4.458 4.674 1.00 97.44 93 TYR A N 1
ATOM 751 C CA . TYR A 1 93 ? 6.730 5.332 5.777 1.00 97.44 93 TYR A CA 1
ATOM 752 C C . TYR A 1 93 ? 8.233 5.242 6.066 1.00 97.44 93 TYR A C 1
ATOM 754 O O . TYR A 1 93 ? 8.886 6.259 6.255 1.00 97.44 93 TYR A O 1
ATOM 762 N N . ILE A 1 94 ? 8.824 4.042 6.017 1.00 97.25 94 ILE A N 1
ATOM 763 C CA . ILE A 1 94 ? 10.282 3.867 6.150 1.00 97.25 94 ILE A CA 1
ATOM 764 C C . ILE A 1 94 ? 11.044 4.623 5.048 1.00 97.25 94 ILE A C 1
ATOM 766 O O . ILE A 1 94 ? 12.158 5.089 5.284 1.00 97.25 94 ILE A O 1
ATOM 770 N N . ARG A 1 95 ? 10.478 4.737 3.838 1.00 94.00 95 ARG A N 1
ATOM 771 C CA . ARG A 1 95 ? 11.100 5.478 2.727 1.00 94.00 95 ARG A CA 1
ATOM 772 C C . ARG A 1 95 ? 10.963 6.987 2.879 1.00 94.00 95 ARG A C 1
ATOM 774 O O . ARG A 1 95 ? 11.902 7.693 2.526 1.00 94.00 95 ARG A O 1
ATOM 781 N N . ASN A 1 96 ? 9.830 7.457 3.387 1.00 94.88 96 ASN A N 1
ATOM 782 C CA . ASN A 1 96 ? 9.577 8.872 3.617 1.00 94.88 96 ASN A CA 1
ATOM 783 C C . ASN A 1 96 ? 8.756 9.073 4.901 1.00 94.88 96 ASN A C 1
ATOM 785 O O . ASN A 1 96 ? 7.525 9.145 4.851 1.00 94.88 96 ASN A O 1
ATOM 789 N N . PRO A 1 97 ? 9.431 9.193 6.056 1.00 94.44 97 PRO A N 1
ATOM 790 C CA . PRO A 1 97 ? 8.759 9.367 7.341 1.00 94.44 97 PRO A CA 1
ATOM 791 C C . PRO A 1 97 ? 8.025 10.706 7.482 1.00 94.44 97 PRO A C 1
ATOM 793 O O . PRO A 1 97 ? 7.192 10.850 8.369 1.00 94.44 97 PRO A O 1
ATOM 796 N N . SER A 1 98 ? 8.339 11.695 6.638 1.00 92.38 98 SER A N 1
ATOM 797 C CA . SER A 1 98 ? 7.715 13.023 6.685 1.00 92.38 98 SER A CA 1
ATOM 798 C C . SER A 1 98 ? 6.401 13.117 5.911 1.00 92.38 98 SER A C 1
ATOM 800 O O . SER A 1 98 ? 5.720 14.136 6.000 1.00 92.38 98 SER A O 1
ATOM 802 N N . ASN A 1 99 ? 6.030 12.087 5.144 1.00 93.25 99 ASN A N 1
ATOM 803 C CA . ASN A 1 99 ? 4.781 12.114 4.397 1.00 93.25 99 ASN A CA 1
ATOM 804 C C . ASN A 1 99 ? 3.586 11.789 5.313 1.00 93.25 99 ASN A C 1
ATOM 806 O O . ASN A 1 99 ? 3.290 10.623 5.595 1.00 93.25 99 ASN A O 1
ATOM 810 N N . GLY A 1 100 ? 2.876 12.838 5.739 1.00 94.44 100 GLY A N 1
ATOM 811 C CA . GLY A 1 100 ? 1.682 12.739 6.581 1.00 94.44 100 GLY A CA 1
ATOM 812 C C . GLY A 1 100 ? 0.542 11.927 5.957 1.00 94.44 100 GLY A C 1
ATOM 813 O O . GLY A 1 100 ? -0.207 11.273 6.684 1.00 94.44 100 GLY A O 1
ATOM 814 N N . ASP A 1 101 ? 0.452 11.856 4.625 1.00 95.56 101 ASP A N 1
ATOM 815 C CA . ASP A 1 101 ? -0.571 11.049 3.951 1.00 95.56 101 ASP A CA 1
ATOM 816 C C . ASP A 1 101 ? -0.397 9.557 4.244 1.00 95.56 101 ASP A C 1
ATOM 818 O O . ASP A 1 101 ? -1.379 8.826 4.380 1.00 95.56 101 ASP A O 1
ATOM 822 N N . ILE A 1 102 ? 0.844 9.086 4.407 1.00 97.44 102 ILE A N 1
ATOM 823 C CA . ILE A 1 102 ? 1.112 7.682 4.742 1.00 97.44 102 ILE A CA 1
ATOM 824 C C . ILE A 1 102 ? 0.606 7.367 6.150 1.00 97.44 102 ILE A C 1
ATOM 826 O O . ILE A 1 102 ? -0.006 6.320 6.364 1.00 97.44 102 ILE A O 1
ATOM 830 N N . LEU A 1 103 ? 0.810 8.276 7.104 1.00 96.44 103 LEU A N 1
ATOM 831 C CA . LEU A 1 103 ? 0.298 8.127 8.466 1.00 96.44 103 LEU A CA 1
ATOM 832 C C . LEU A 1 103 ? -1.237 8.145 8.489 1.00 96.44 103 LEU A C 1
ATOM 834 O O . LEU A 1 103 ? -1.835 7.317 9.175 1.00 96.44 103 LEU A O 1
ATOM 838 N N . ASN A 1 104 ? -1.874 8.996 7.679 1.00 96.88 104 ASN A N 1
ATOM 839 C CA . ASN A 1 104 ? -3.327 8.988 7.494 1.00 96.88 104 ASN A CA 1
ATOM 840 C C . ASN A 1 104 ? -3.822 7.638 6.953 1.00 96.88 104 ASN A C 1
ATOM 842 O O . ASN A 1 104 ? -4.762 7.055 7.499 1.00 96.88 104 ASN A O 1
ATOM 846 N N . LEU A 1 105 ? -3.152 7.089 5.933 1.00 98.12 105 LEU A N 1
ATOM 847 C CA . LEU A 1 105 ? -3.467 5.768 5.377 1.00 98.12 105 LEU A CA 1
ATOM 848 C C . LEU A 1 105 ? -3.294 4.646 6.409 1.00 98.12 105 LEU A C 1
ATOM 850 O O . LEU A 1 105 ? -4.130 3.743 6.488 1.00 98.12 105 LEU A O 1
ATOM 854 N N . MET A 1 106 ? -2.237 4.692 7.224 1.00 98.06 106 MET A N 1
ATOM 855 C CA . MET A 1 106 ? -2.025 3.738 8.318 1.00 98.06 106 MET A CA 1
ATOM 856 C C . MET A 1 106 ? -3.118 3.862 9.386 1.00 98.06 106 MET A C 1
ATOM 858 O O . MET A 1 106 ? -3.668 2.844 9.809 1.00 98.06 106 MET A O 1
ATOM 862 N N . GLY A 1 107 ? -3.467 5.087 9.787 1.00 97.62 107 GLY A N 1
ATOM 863 C CA . GLY A 1 107 ? -4.529 5.372 10.751 1.00 97.62 107 GLY A CA 1
ATOM 864 C C . GLY A 1 107 ? -5.881 4.823 10.300 1.00 97.62 107 GLY A C 1
ATOM 865 O O . GLY A 1 107 ? -6.496 4.035 11.019 1.00 97.62 107 GLY A O 1
ATOM 866 N N . ASP A 1 108 ? -6.302 5.146 9.076 1.00 97.44 108 ASP A N 1
ATOM 867 C CA . ASP A 1 108 ? -7.536 4.614 8.486 1.00 97.44 108 ASP A CA 1
ATOM 868 C C . ASP A 1 108 ? -7.502 3.079 8.369 1.00 97.44 108 ASP A C 1
ATOM 870 O O . ASP A 1 108 ? -8.469 2.389 8.697 1.00 97.44 108 ASP A O 1
ATOM 874 N N . THR A 1 109 ? -6.352 2.503 8.007 1.00 98.38 109 THR A N 1
ATOM 875 C CA . THR A 1 109 ? -6.195 1.041 7.957 1.00 98.38 109 THR A CA 1
ATOM 876 C C . THR A 1 109 ? -6.354 0.393 9.335 1.00 98.38 109 THR A C 1
ATOM 878 O O . THR A 1 109 ? -6.990 -0.658 9.441 1.00 98.38 109 THR A O 1
ATOM 881 N N . HIS A 1 110 ? -5.841 1.008 10.405 1.00 98.12 110 HIS A N 1
ATOM 882 C CA . HIS A 1 110 ? -6.069 0.531 11.772 1.00 98.12 110 HIS A CA 1
ATOM 883 C C . HIS A 1 110 ? -7.540 0.632 12.185 1.00 98.12 110 HIS A C 1
ATOM 885 O O . HIS A 1 110 ? -8.039 -0.283 12.840 1.00 98.12 110 HIS A O 1
ATOM 891 N N . LEU A 1 111 ? -8.265 1.672 11.758 1.00 97.50 111 LEU A N 1
ATOM 892 C CA . LEU A 1 111 ? -9.715 1.754 11.974 1.00 97.50 111 LEU A CA 1
ATOM 893 C C . LEU A 1 111 ? -10.447 0.601 11.277 1.00 97.50 111 LEU A C 1
ATOM 895 O O . LEU A 1 111 ? -11.274 -0.061 11.903 1.00 97.50 111 LEU A O 1
ATOM 899 N N . LYS A 1 112 ? -10.095 0.285 10.023 1.00 98.00 112 LYS A N 1
ATOM 900 C CA . LYS A 1 112 ? -10.662 -0.870 9.297 1.00 98.00 112 LYS A CA 1
ATOM 901 C C . LYS A 1 112 ? -10.326 -2.222 9.926 1.00 98.00 112 LYS A C 1
ATOM 903 O O . LYS A 1 112 ? -11.079 -3.174 9.749 1.00 98.00 112 LYS A O 1
ATOM 908 N N . LEU A 1 113 ? -9.221 -2.311 10.664 1.00 97.62 113 LEU A N 1
ATOM 909 C CA . LEU A 1 113 ? -8.834 -3.498 11.432 1.00 97.62 113 LEU A CA 1
ATOM 910 C C . LEU A 1 113 ? -9.524 -3.600 12.803 1.00 97.62 113 LEU A C 1
ATOM 912 O O . LEU A 1 113 ? -9.338 -4.608 13.480 1.00 97.62 113 LEU A O 1
ATOM 916 N N . GLY A 1 114 ? -10.299 -2.592 13.219 1.00 97.19 114 GLY A N 1
ATOM 917 C CA . GLY A 1 114 ? -10.897 -2.542 14.556 1.00 97.19 114 GLY A CA 1
ATOM 918 C C . GLY A 1 114 ? -9.892 -2.190 15.658 1.00 97.19 114 GLY A C 1
ATOM 919 O O . GLY A 1 114 ? -10.082 -2.570 16.809 1.00 97.19 114 GLY A O 1
ATOM 920 N N . GLU A 1 115 ? -8.817 -1.469 15.322 1.00 97.31 115 GLU A N 1
ATOM 921 C CA . GLU A 1 115 ? -7.727 -1.093 16.233 1.00 97.31 115 GLU A CA 1
ATOM 922 C C . GLU A 1 115 ? -7.692 0.438 16.497 1.00 97.31 115 GLU A C 1
ATOM 924 O O . GLU A 1 115 ? -6.676 1.092 16.235 1.00 97.31 115 GLU A O 1
ATOM 929 N N . PRO A 1 116 ? -8.770 1.057 17.026 1.00 94.75 116 PRO A N 1
ATOM 930 C CA . PRO A 1 116 ? -8.906 2.516 17.105 1.00 94.75 116 PRO A CA 1
ATOM 931 C C . PRO A 1 116 ? -7.864 3.193 18.002 1.00 94.75 116 PRO A C 1
ATOM 933 O O . PRO A 1 116 ? -7.418 4.296 17.695 1.00 94.75 116 PRO A O 1
ATOM 936 N N . SER A 1 117 ? -7.406 2.534 19.072 1.00 95.25 117 SER A N 1
ATOM 937 C CA . SER A 1 117 ? -6.356 3.081 19.944 1.00 95.25 117 SER A CA 1
ATOM 938 C C . SER A 1 117 ? -5.031 3.282 19.201 1.00 95.25 117 SER A C 1
ATOM 940 O O . SER A 1 117 ? -4.332 4.266 19.441 1.00 95.25 117 SER A O 1
ATOM 942 N N . LYS A 1 118 ? -4.691 2.378 18.269 1.00 94.75 118 LYS A N 1
ATOM 943 C CA . LYS A 1 118 ? -3.488 2.518 17.435 1.00 94.75 118 LYS A CA 1
ATOM 944 C C . LYS A 1 118 ? -3.675 3.590 16.369 1.00 94.75 118 LYS A C 1
ATOM 946 O O . LYS A 1 118 ? -2.758 4.375 16.151 1.00 94.75 118 LYS A O 1
ATOM 951 N N . ALA A 1 119 ? -4.862 3.654 15.761 1.00 93.94 119 ALA A N 1
ATOM 952 C CA . ALA A 1 119 ? -5.201 4.703 14.806 1.00 93.94 119 ALA A CA 1
ATOM 953 C C . ALA A 1 119 ? -5.042 6.097 15.431 1.00 93.94 119 ALA A C 1
A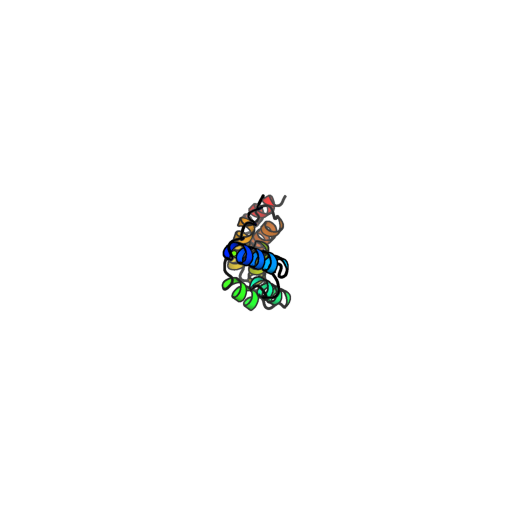TOM 955 O O . ALA A 1 119 ? -4.323 6.922 14.880 1.00 93.94 119 ALA A O 1
ATOM 956 N N . LEU A 1 120 ? -5.611 6.326 16.621 1.00 92.25 120 LEU A N 1
ATOM 957 C CA . LEU A 1 120 ? -5.492 7.599 17.338 1.00 92.25 120 LEU A CA 1
ATOM 958 C C . LEU A 1 120 ? -4.030 7.961 17.633 1.00 92.25 120 LEU A C 1
ATOM 960 O O . LEU A 1 120 ? -3.618 9.102 17.446 1.00 92.25 120 LEU A O 1
ATOM 964 N N . HIS A 1 121 ? -3.227 6.985 18.067 1.00 92.94 121 HIS A N 1
ATOM 965 C CA . HIS A 1 121 ? -1.807 7.215 18.324 1.00 92.94 121 HIS A CA 1
ATOM 966 C C . HIS A 1 121 ? -1.035 7.628 17.061 1.00 92.94 121 HIS A C 1
ATOM 968 O O . HIS A 1 121 ? -0.139 8.467 17.146 1.00 92.94 121 HIS A O 1
ATOM 974 N N . ILE A 1 122 ? -1.357 7.030 15.912 1.00 90.25 122 ILE A N 1
ATOM 975 C CA . ILE A 1 122 ? -0.722 7.335 14.624 1.00 90.25 122 ILE A CA 1
ATOM 976 C C . ILE A 1 122 ? -1.186 8.693 14.093 1.00 90.25 122 ILE A C 1
ATOM 978 O O . ILE A 1 122 ? -0.343 9.497 13.714 1.00 90.25 122 ILE A O 1
ATOM 982 N N . LEU A 1 123 ? -2.490 8.972 14.118 1.00 88.00 123 LEU A N 1
ATOM 983 C CA . LEU A 1 123 ? -3.065 10.223 13.612 1.00 88.00 123 LEU A CA 1
ATOM 984 C C . LEU A 1 123 ? -2.649 11.441 14.448 1.00 88.00 123 LEU A C 1
ATOM 986 O O . LEU A 1 123 ? -2.478 12.525 13.918 1.00 88.00 123 LEU A O 1
ATOM 990 N N . ARG A 1 124 ? -2.339 11.281 15.738 1.00 90.31 124 ARG A N 1
ATOM 991 C CA . ARG A 1 124 ? -1.743 12.378 16.523 1.00 90.31 124 ARG A CA 1
ATOM 992 C C . ARG A 1 124 ? -0.339 12.786 16.040 1.00 90.31 124 ARG A C 1
ATOM 994 O O . ARG A 1 124 ? 0.191 13.785 16.496 1.00 90.31 124 ARG A O 1
ATOM 1001 N N . LYS A 1 125 ? 0.308 11.991 15.180 1.00 84.75 125 LYS A N 1
ATOM 1002 C CA . LYS A 1 125 ? 1.616 12.326 14.589 1.00 84.75 125 LYS A CA 1
ATOM 1003 C C . LYS A 1 125 ? 1.497 13.089 13.268 1.00 84.75 125 LYS A C 1
ATOM 1005 O O . LYS A 1 125 ? 2.529 13.455 12.718 1.00 84.75 125 LYS A O 1
ATOM 1010 N N . THR A 1 126 ? 0.287 13.247 12.729 1.00 77.50 126 THR A N 1
ATOM 1011 C CA . THR A 1 126 ? 0.047 14.010 11.492 1.00 77.50 126 THR A CA 1
ATOM 1012 C C . THR A 1 126 ? -0.265 15.483 11.740 1.00 77.50 126 THR A C 1
ATOM 1014 O O . THR A 1 126 ? -0.258 16.249 10.782 1.00 77.50 126 THR A O 1
ATOM 1017 N N . GLU A 1 127 ? -0.555 15.849 12.992 1.00 61.09 127 GLU A N 1
ATOM 1018 C CA . GLU A 1 127 ? -0.736 17.223 13.489 1.00 61.09 127 GLU A CA 1
ATOM 1019 C C . GLU A 1 127 ? 0.598 17.811 13.968 1.00 61.09 127 GLU A C 1
ATOM 1021 O O . GLU A 1 127 ? 0.820 19.019 13.729 1.00 61.09 127 GLU A O 1
#